Protein AF-A0A164G3N4-F1 (afdb_monomer)

Radius of gyration: 12.86 Å; Cα contacts (8 Å, |Δi|>4): 141; chains: 1; bounding box: 30×27×34 Å

Solvent-accessible surface area (backbone atoms only — not comparable to full-atom values): 4811 Å² total; per-residue (Å²): 135,69,59,71,74,71,64,50,54,9,80,37,61,38,42,70,87,43,44,52,95,71,51,86,63,91,61,52,32,14,40,41,55,50,43,69,87,50,53,50,89,72,60,82,74,56,69,93,56,20,21,13,68,70,66,67,78,39,72,36,44,40,81,42,81,82,37,67,57,51,46,53,51,38,54,54,53,61,74,75,110

Secondary structure (DSSP, 8-state):
--GGGTSPPPTTT--SS--GGG---SS---TTT--SSS-GGG----GGG---TTTSS-SS-TT-TT-HHHHHHHHHHHTT-

Sequence (81 aa):
MNLNREIRSCFKCHKLDHISPNCPSKTEVCGKCAEKTHKTKECEHLDSKFKCVNCKNGKHKSDDPKCPERIKAVDRLKKLL

Foldseek 3Di:
DPLLVVQDAAQFQLDRPDHVVPDPDPFRAQQFQRDRPDHVVPDPDDLCNGAAPQLRPDSGGVSDSPPPRSVVVSVVVVVVD

pLDDT: mean 94.07, std 4.42, range [69.56, 97.56]

Nearest PDB structures (foldseek):
  3ts2-assembly1_B  TM=6.153E-01  e=2.224E-01  Mus musculus
  5udz-assembly2_B  TM=5.975E-01  e=3.896E-01  Homo sapiens
  2cqf-assembly1_A  TM=4.389E-01  e=1.476E+00  Homo sapiens

Mean predicted aligned error: 3.06 Å

Organism: NCBI:txid35525

InterPro domains:
  IPR001878 Zinc finger, CCHC-type [SM00343] (9-25)
  IPR001878 Zinc finger, CCHC-type [SM00343] (29-45)
  IPR001878 Zinc finger, CCHC-type [SM00343] (51-69)
  IPR036875 Zinc finger, CCHC-type superfamily [SSF57756] (4-45)

Structure (mmCIF, N/CA/C/O backbone):
data_AF-A0A164G3N4-F1
#
_entry.id   AF-A0A164G3N4-F1
#
loop_
_atom_site.group_PDB
_atom_site.id
_atom_site.type_symbol
_atom_site.label_atom_id
_atom_site.label_alt_id
_atom_site.label_comp_id
_atom_site.label_asym_id
_atom_site.label_entity_id
_atom_site.label_seq_id
_atom_site.pdbx_PDB_ins_code
_atom_site.Cartn_x
_atom_site.Cartn_y
_atom_site.Cartn_z
_atom_site.occupancy
_atom_site.B_iso_or_equiv
_atom_site.auth_seq_id
_atom_site.auth_comp_id
_atom_site.auth_asym_id
_atom_site.auth_atom_id
_atom_site.pdbx_PDB_model_num
ATOM 1 N N . MET A 1 1 ? 18.760 -12.394 -7.877 1.00 69.56 1 MET A N 1
ATOM 2 C CA . MET A 1 1 ? 18.329 -11.096 -7.303 1.00 69.56 1 MET A CA 1
ATOM 3 C C . MET A 1 1 ? 16.820 -11.131 -7.074 1.00 69.56 1 MET A C 1
ATOM 5 O O . MET A 1 1 ? 16.109 -11.577 -7.966 1.00 69.56 1 MET A O 1
ATOM 9 N N . ASN A 1 2 ? 16.314 -10.726 -5.904 1.00 83.31 2 ASN A N 1
ATOM 10 C CA . ASN A 1 2 ? 14.865 -10.650 -5.664 1.00 83.31 2 ASN A CA 1
ATOM 11 C C . ASN 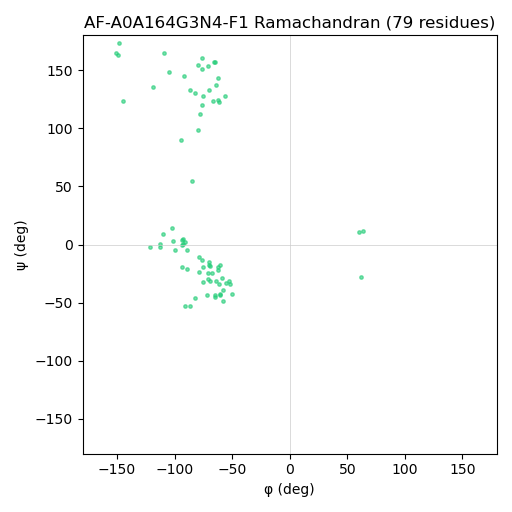A 1 2 ? 14.369 -9.226 -5.951 1.00 83.31 2 ASN A C 1
ATOM 13 O O . ASN A 1 2 ? 14.318 -8.394 -5.048 1.00 83.31 2 ASN A O 1
ATOM 17 N N . LEU A 1 3 ? 13.977 -8.967 -7.201 1.00 87.12 3 LEU A N 1
ATOM 18 C CA . LEU A 1 3 ? 13.533 -7.644 -7.665 1.00 87.12 3 LEU A CA 1
ATOM 19 C C . LEU A 1 3 ? 12.296 -7.110 -6.932 1.00 87.12 3 LEU A C 1
ATOM 21 O O . LEU A 1 3 ? 12.044 -5.909 -6.938 1.00 87.12 3 LEU A O 1
ATOM 25 N N . ASN A 1 4 ? 11.542 -7.974 -6.248 1.00 87.06 4 ASN A N 1
ATOM 26 C CA . ASN A 1 4 ? 10.435 -7.534 -5.408 1.00 87.06 4 ASN A CA 1
ATOM 27 C C . ASN A 1 4 ? 10.934 -6.670 -4.234 1.00 87.06 4 ASN A C 1
ATOM 29 O O . ASN A 1 4 ? 10.234 -5.747 -3.833 1.00 87.06 4 ASN A O 1
ATOM 33 N N . ARG A 1 5 ? 12.151 -6.903 -3.719 1.00 86.56 5 ARG A N 1
ATOM 34 C CA . ARG A 1 5 ? 12.743 -6.093 -2.636 1.00 86.56 5 ARG A CA 1
ATOM 35 C C . ARG A 1 5 ? 13.248 -4.723 -3.102 1.00 86.56 5 ARG A C 1
ATOM 37 O O . ARG A 1 5 ? 13.367 -3.824 -2.275 1.00 86.56 5 ARG A O 1
ATOM 44 N N . GLU A 1 6 ? 13.478 -4.551 -4.402 1.00 89.88 6 GLU A N 1
ATOM 45 C CA . GLU A 1 6 ? 13.949 -3.284 -4.980 1.00 89.88 6 GLU A CA 1
ATOM 46 C C . GLU A 1 6 ? 12.820 -2.253 -5.135 1.00 89.88 6 GLU A C 1
ATOM 48 O O . GLU A 1 6 ? 13.060 -1.048 -5.106 1.00 89.88 6 GLU A O 1
ATOM 53 N N . ILE A 1 7 ? 11.561 -2.701 -5.221 1.00 92.88 7 ILE A N 1
ATOM 54 C CA . ILE A 1 7 ? 10.400 -1.804 -5.239 1.00 92.88 7 ILE A CA 1
ATOM 55 C C . ILE A 1 7 ? 10.071 -1.352 -3.811 1.00 92.88 7 ILE A C 1
ATOM 57 O O . ILE A 1 7 ? 9.400 -2.055 -3.043 1.00 92.88 7 ILE A O 1
ATOM 61 N N . ARG A 1 8 ? 10.529 -0.152 -3.452 1.00 92.44 8 ARG A N 1
ATOM 62 C CA . ARG A 1 8 ? 10.259 0.463 -2.147 1.00 92.44 8 ARG A CA 1
ATOM 63 C C . ARG A 1 8 ? 8.940 1.232 -2.167 1.00 92.44 8 ARG A C 1
ATOM 65 O O . ARG A 1 8 ? 8.689 2.023 -3.068 1.00 92.44 8 ARG A O 1
ATOM 72 N N . SER A 1 9 ? 8.108 1.015 -1.152 1.00 94.50 9 SER A N 1
ATOM 73 C CA . SER A 1 9 ? 6.917 1.827 -0.903 1.00 94.50 9 SER A CA 1
ATOM 74 C C . SER A 1 9 ? 7.237 2.987 0.037 1.00 94.50 9 SER A C 1
ATOM 76 O O . SER A 1 9 ? 7.990 2.829 1.000 1.00 94.50 9 SER A O 1
ATOM 78 N N . CYS A 1 10 ? 6.604 4.132 -0.178 1.00 97.00 10 CYS A N 1
ATOM 79 C CA . CYS A 1 10 ? 6.622 5.249 0.757 1.00 97.00 10 CYS A CA 1
ATOM 80 C C . CYS A 1 10 ? 5.975 4.849 2.092 1.00 97.00 10 CYS A C 1
ATOM 82 O O . CYS A 1 10 ? 4.809 4.475 2.104 1.00 97.00 10 CYS A O 1
ATOM 84 N N . PHE A 1 11 ? 6.652 4.991 3.236 1.00 94.38 11 PHE A N 1
ATOM 85 C CA . PHE A 1 11 ? 6.040 4.650 4.535 1.00 94.38 11 PHE A CA 1
ATOM 86 C C . PHE A 1 11 ? 4.934 5.625 4.962 1.00 94.38 11 PHE A C 1
ATOM 88 O O . PHE A 1 11 ? 4.123 5.284 5.818 1.00 94.38 11 PHE A O 1
ATOM 95 N N . LYS A 1 12 ? 4.882 6.819 4.354 1.00 96.25 12 LYS A N 1
ATOM 96 C CA . LYS A 1 12 ? 3.860 7.831 4.642 1.00 96.25 12 LYS A CA 1
ATOM 97 C C . LYS A 1 12 ? 2.552 7.576 3.893 1.00 96.25 12 LYS A C 1
ATOM 99 O O . LYS A 1 12 ? 1.483 7.684 4.481 1.00 96.25 12 LYS A O 1
ATOM 104 N N . CYS A 1 13 ? 2.616 7.275 2.593 1.00 96.94 13 CYS A N 1
ATOM 105 C CA . CYS A 1 13 ? 1.420 7.142 1.748 1.00 96.94 13 CYS A CA 1
ATOM 106 C C . CYS A 1 13 ? 1.254 5.769 1.075 1.00 96.94 13 CYS A C 1
ATOM 108 O O . CYS A 1 13 ? 0.266 5.557 0.378 1.00 96.94 13 CYS A O 1
ATOM 110 N N . HIS A 1 14 ? 2.209 4.855 1.266 1.00 96.12 14 HIS A N 1
ATOM 111 C CA . HIS A 1 14 ? 2.273 3.490 0.718 1.00 96.12 14 HIS A CA 1
ATOM 112 C C . HIS A 1 14 ? 2.282 3.369 -0.808 1.00 96.12 14 HIS A C 1
ATOM 114 O O . HIS A 1 14 ? 2.175 2.261 -1.338 1.00 96.12 14 HIS A O 1
ATOM 120 N N . LYS A 1 15 ? 2.457 4.481 -1.530 1.00 96.25 15 LYS A N 1
ATOM 121 C CA . LYS A 1 15 ? 2.682 4.446 -2.976 1.00 96.25 15 LYS A CA 1
ATOM 122 C C . LYS A 1 15 ? 4.063 3.896 -3.323 1.00 96.25 15 LYS A C 1
ATOM 124 O O . LYS A 1 15 ? 4.993 3.996 -2.528 1.00 96.25 15 LYS A O 1
ATOM 129 N N . LEU A 1 16 ? 4.173 3.317 -4.515 1.00 95.62 16 LEU A N 1
ATOM 130 C CA . LEU A 1 16 ? 5.373 2.633 -5.012 1.00 95.62 16 LEU A CA 1
ATOM 131 C C . LEU A 1 16 ? 6.315 3.534 -5.835 1.00 95.62 16 LEU A C 1
ATOM 133 O O . LEU A 1 16 ? 7.309 3.038 -6.351 1.00 95.62 16 LEU A O 1
ATOM 137 N N . ASP A 1 17 ? 5.991 4.820 -6.016 1.00 93.19 17 ASP A N 1
ATOM 138 C C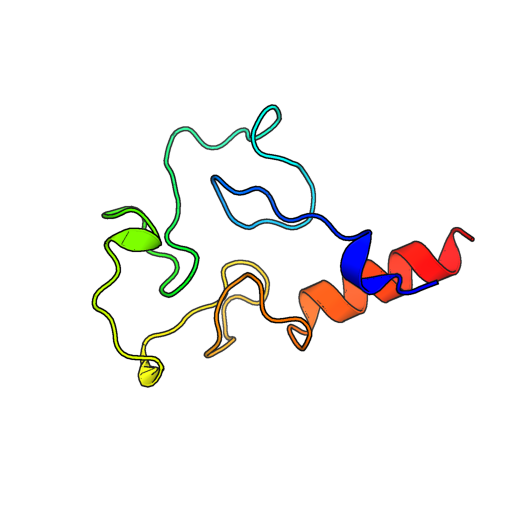A . ASP A 1 17 ? 6.746 5.739 -6.885 1.00 93.19 17 ASP A CA 1
ATOM 139 C C . ASP A 1 17 ? 7.833 6.550 -6.159 1.00 93.19 17 ASP A C 1
ATOM 141 O O . ASP A 1 17 ? 8.762 7.043 -6.792 1.00 93.19 17 ASP A O 1
ATOM 145 N N . HIS A 1 18 ? 7.749 6.673 -4.833 1.00 95.44 18 HIS A N 1
ATOM 146 C CA . HIS A 1 18 ? 8.692 7.445 -4.023 1.00 95.44 18 HIS A CA 1
ATOM 147 C C . HIS A 1 18 ? 8.865 6.842 -2.622 1.00 95.44 18 HIS A C 1
ATOM 149 O O . HIS A 1 18 ? 8.151 5.925 -2.217 1.00 95.44 18 HIS A O 1
ATOM 155 N N . ILE A 1 19 ? 9.801 7.399 -1.851 1.00 95.12 19 ILE A N 1
ATOM 156 C CA . ILE A 1 19 ? 10.040 7.084 -0.433 1.00 95.12 19 ILE A CA 1
ATOM 157 C C . ILE A 1 19 ? 9.615 8.250 0.473 1.00 95.12 19 ILE A C 1
ATOM 159 O O . ILE A 1 19 ? 9.443 9.369 -0.001 1.00 95.12 19 ILE A O 1
ATOM 163 N N . SER A 1 20 ? 9.469 8.014 1.783 1.00 94.94 20 SER A N 1
ATOM 164 C CA . SER A 1 20 ? 8.909 8.996 2.733 1.00 94.94 20 SER A CA 1
ATOM 165 C C . SER A 1 20 ? 9.519 10.403 2.692 1.00 94.94 20 SER A C 1
ATOM 167 O O . SER A 1 20 ? 8.728 11.346 2.717 1.00 94.94 20 SER A O 1
ATOM 169 N N . PRO A 1 21 ? 10.855 10.586 2.588 1.00 95.38 21 PRO A N 1
ATOM 170 C CA . PRO A 1 21 ? 11.452 11.922 2.478 1.00 95.38 21 PRO A CA 1
ATOM 171 C C . PRO A 1 21 ? 10.963 12.731 1.268 1.00 95.38 21 PRO A C 1
ATOM 173 O O . PRO A 1 21 ? 10.883 13.949 1.344 1.00 95.38 21 PRO A O 1
ATOM 176 N N . ASN A 1 22 ? 10.570 12.053 0.185 1.00 96.50 22 ASN A N 1
ATOM 177 C CA . ASN A 1 22 ? 10.104 12.667 -1.061 1.00 96.50 22 ASN A CA 1
ATOM 178 C C . ASN A 1 22 ? 8.571 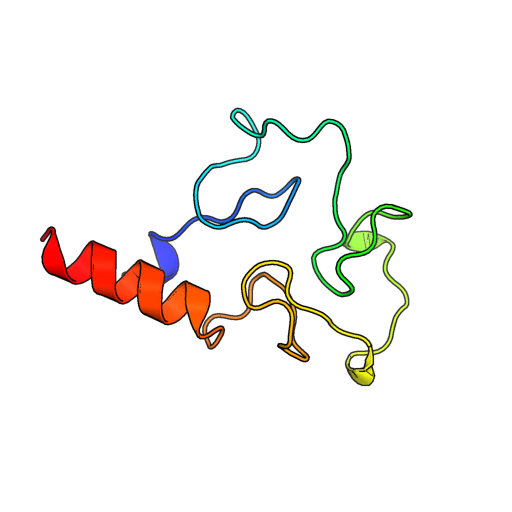12.623 -1.190 1.00 96.50 22 ASN A C 1
ATOM 180 O O . ASN A 1 22 ? 8.031 12.795 -2.280 1.00 96.50 22 ASN A O 1
ATOM 184 N N . CYS A 1 23 ? 7.852 12.333 -0.100 1.00 97.12 23 CYS A N 1
ATOM 185 C CA . CYS A 1 23 ? 6.403 12.190 -0.146 1.00 97.12 23 CYS A CA 1
ATOM 186 C C . CYS A 1 23 ? 5.706 13.556 -0.226 1.00 97.12 23 CYS A C 1
ATOM 188 O O . CYS A 1 23 ? 5.800 14.335 0.725 1.00 97.12 23 CYS A O 1
ATOM 190 N N . PRO A 1 24 ? 4.912 13.830 -1.280 1.00 95.75 24 PRO A N 1
ATOM 191 C CA . PRO A 1 24 ? 4.185 15.093 -1.407 1.00 95.75 24 PRO A CA 1
ATOM 192 C C . PRO A 1 24 ? 2.952 15.163 -0.492 1.00 95.75 24 PRO A C 1
ATOM 194 O O . PRO A 1 24 ? 2.350 16.223 -0.320 1.00 95.75 24 PRO A O 1
ATOM 197 N N . SER A 1 25 ? 2.527 14.033 0.084 1.00 94.00 25 SER A N 1
ATOM 198 C CA . SER A 1 25 ? 1.361 13.998 0.965 1.00 94.00 25 SER A CA 1
ATOM 199 C C . SER A 1 25 ? 1.666 14.700 2.282 1.00 94.00 25 SER A C 1
ATOM 201 O O . SER A 1 25 ? 2.667 14.403 2.935 1.00 94.00 25 SER A O 1
ATOM 203 N N . LYS A 1 26 ? 0.759 15.567 2.736 1.00 93.00 26 LYS A N 1
ATOM 204 C CA . LYS A 1 26 ? 0.830 16.161 4.080 1.00 93.00 26 LYS A CA 1
ATOM 205 C C . LYS A 1 26 ? 0.420 15.163 5.163 1.00 93.00 26 LYS A C 1
ATOM 207 O O . LYS A 1 26 ? 1.016 15.169 6.234 1.00 93.00 26 LYS A O 1
ATOM 212 N N . THR A 1 27 ? -0.502 14.254 4.851 1.00 93.25 27 THR A N 1
ATOM 213 C CA . THR A 1 27 ? -1.065 13.272 5.788 1.00 93.25 27 THR A CA 1
ATOM 214 C C . THR A 1 27 ? -0.511 11.867 5.570 1.00 93.25 27 THR A C 1
ATOM 216 O O . THR A 1 27 ? -0.148 11.497 4.447 1.00 93.25 27 THR A O 1
ATOM 219 N N . GLU A 1 28 ? -0.423 11.100 6.659 1.00 95.94 28 GLU A N 1
ATOM 220 C CA . GLU A 1 28 ? -0.136 9.665 6.604 1.00 95.94 28 GLU A CA 1
ATOM 221 C C . GLU A 1 28 ? -1.389 8.896 6.160 1.00 95.94 28 GLU A C 1
ATOM 223 O O . GLU A 1 28 ? -2.520 9.335 6.377 1.00 95.94 28 GLU A O 1
ATOM 228 N N . VAL A 1 29 ? -1.180 7.756 5.509 1.00 97.12 29 VAL A N 1
ATOM 229 C CA . VAL A 1 29 ? -2.237 6.829 5.101 1.00 97.12 29 VAL A CA 1
ATOM 230 C C . VAL A 1 29 ? -1.992 5.501 5.803 1.00 97.12 29 VAL A C 1
ATOM 232 O O . VAL A 1 29 ? -0.865 5.005 5.836 1.00 97.12 29 VAL A O 1
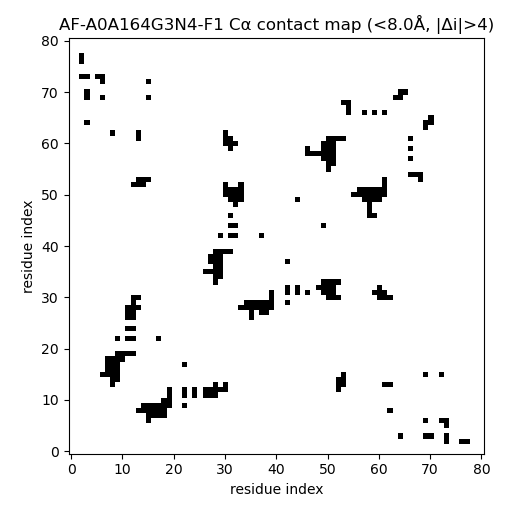ATOM 235 N N . CYS A 1 30 ? -3.040 4.897 6.346 1.00 97.56 30 CYS A N 1
ATOM 236 C CA . CYS A 1 30 ? -2.973 3.565 6.914 1.00 97.56 30 CYS A CA 1
ATOM 237 C C . CYS A 1 30 ? -2.699 2.528 5.814 1.00 97.56 30 CYS A C 1
ATOM 239 O O . CYS A 1 30 ? -3.460 2.385 4.858 1.00 97.56 30 CYS A O 1
ATOM 241 N N . GLY A 1 31 ? -1.627 1.753 5.974 1.00 96.38 31 GLY A N 1
ATOM 242 C CA . GLY A 1 31 ? -1.232 0.715 5.021 1.00 96.38 31 GLY A CA 1
ATOM 243 C C . GLY A 1 31 ? -2.162 -0.500 5.000 1.00 96.38 31 GLY A C 1
ATOM 244 O O . GLY A 1 31 ? -2.092 -1.283 4.053 1.00 96.38 31 GLY A O 1
ATOM 245 N N . LYS A 1 32 ? -3.031 -0.656 6.010 1.00 97.19 32 LYS A N 1
ATOM 246 C CA . LYS A 1 32 ? -4.000 -1.756 6.108 1.00 97.19 32 LYS A CA 1
ATOM 247 C C . LYS A 1 32 ? -5.338 -1.405 5.459 1.00 97.19 32 LYS A C 1
ATOM 249 O O . LYS A 1 32 ? -5.777 -2.156 4.603 1.00 97.19 32 LYS A O 1
ATOM 254 N N . CYS A 1 33 ? -5.967 -0.284 5.825 1.00 96.81 33 CYS A N 1
ATOM 255 C CA . CYS A 1 33 ? -7.326 0.077 5.380 1.00 96.81 33 CYS A CA 1
ATOM 256 C C . CYS A 1 33 ? -7.407 1.305 4.450 1.00 96.81 33 CYS A C 1
ATOM 258 O O . CYS A 1 33 ? -8.498 1.676 4.022 1.00 96.81 33 CYS A O 1
ATOM 260 N N . ALA A 1 34 ? -6.274 1.934 4.116 1.00 95.56 34 ALA A N 1
ATOM 261 C CA . ALA A 1 34 ? -6.179 3.133 3.274 1.00 95.56 34 ALA A CA 1
ATOM 262 C C . ALA A 1 34 ? -6.854 4.410 3.828 1.00 95.56 34 ALA A C 1
ATOM 264 O O . ALA A 1 34 ? -6.970 5.405 3.106 1.00 95.56 34 ALA A O 1
ATOM 265 N N . GLU A 1 35 ? -7.264 4.422 5.097 1.00 95.88 35 GLU A N 1
ATOM 266 C CA . GLU A 1 35 ? -7.775 5.621 5.768 1.00 95.88 35 GLU A CA 1
ATOM 267 C C . GLU A 1 35 ? -6.656 6.592 6.167 1.00 95.88 35 GLU A C 1
ATOM 269 O O . GLU A 1 35 ? -5.487 6.223 6.254 1.00 95.88 35 GLU A O 1
ATOM 274 N N . LYS A 1 36 ? -7.020 7.855 6.414 1.00 96.50 36 LYS A N 1
ATOM 275 C CA . LYS A 1 36 ? -6.096 8.936 6.819 1.00 96.50 36 LYS A CA 1
ATOM 276 C C . LYS A 1 36 ? -6.293 9.382 8.273 1.00 96.50 36 LYS A C 1
ATOM 278 O O . LYS A 1 36 ? -5.772 10.416 8.673 1.00 96.50 36 LYS A O 1
ATOM 283 N N . THR A 1 37 ? -7.104 8.644 9.025 1.00 96.38 37 THR A N 1
ATOM 284 C CA . THR A 1 37 ? -7.554 8.976 10.386 1.00 96.38 37 THR A CA 1
ATOM 285 C C . THR A 1 37 ? -6.610 8.452 11.468 1.00 96.38 37 THR A C 1
ATOM 287 O O . THR A 1 37 ? -6.620 8.970 12.577 1.00 96.38 37 THR A O 1
ATOM 290 N N . HIS A 1 38 ? -5.785 7.452 11.149 1.00 96.75 38 HIS A N 1
ATOM 291 C CA . HIS A 1 38 ? -4.886 6.774 12.083 1.00 96.75 38 HIS A CA 1
ATOM 292 C C . HIS A 1 38 ? -3.619 6.275 11.376 1.00 96.75 38 HIS A C 1
ATOM 294 O O . HIS A 1 38 ? -3.577 6.136 10.146 1.00 96.75 38 HIS A O 1
ATOM 300 N N . LYS A 1 39 ? -2.576 5.963 12.153 1.00 95.62 39 LYS A N 1
ATOM 301 C CA . LYS A 1 39 ? -1.355 5.340 11.622 1.00 95.62 39 LYS A CA 1
ATOM 302 C C . LYS A 1 39 ? -1.558 3.843 11.426 1.00 95.62 39 LYS A C 1
ATOM 304 O O . LYS A 1 39 ? -2.297 3.205 12.161 1.00 95.62 39 LYS A O 1
ATOM 309 N N . THR A 1 40 ? -0.807 3.221 10.516 1.00 95.94 40 THR A N 1
ATOM 310 C CA . THR A 1 40 ? -0.897 1.767 10.251 1.00 95.94 40 THR A CA 1
ATOM 311 C C . THR A 1 40 ? -0.780 0.896 11.513 1.00 95.94 40 THR A C 1
ATOM 313 O O . THR A 1 40 ? -1.424 -0.149 11.599 1.00 95.94 40 THR A O 1
ATOM 316 N N . LYS A 1 41 ? 0.031 1.326 12.491 1.00 95.88 41 LYS A N 1
ATOM 317 C CA . LYS A 1 41 ? 0.225 0.636 13.778 1.00 95.88 41 LYS A CA 1
ATOM 318 C C . LYS A 1 41 ? -0.988 0.712 14.718 1.00 95.88 41 LYS A C 1
ATOM 320 O O . LYS A 1 41 ? -1.145 -0.167 15.548 1.00 95.88 41 LYS A O 1
ATOM 325 N N . GLU A 1 42 ? -1.826 1.732 14.561 1.00 97.12 42 GLU A N 1
ATOM 326 C CA . GLU A 1 42 ? -3.053 1.979 15.335 1.00 97.12 42 GLU A CA 1
ATOM 327 C C . GLU A 1 42 ? -4.287 1.392 14.630 1.00 97.12 42 GLU A C 1
ATOM 329 O O . GLU A 1 42 ? -5.413 1.590 15.062 1.00 97.12 42 GLU A O 1
ATOM 334 N N . CYS A 1 43 ? -4.102 0.702 13.502 1.00 97.25 43 CYS A N 1
ATOM 335 C CA . CYS A 1 43 ? -5.213 0.160 12.738 1.00 97.25 43 CYS A CA 1
ATOM 336 C C . CYS A 1 43 ? -5.765 -1.116 13.384 1.00 97.25 43 CYS A C 1
ATOM 338 O O . CYS A 1 43 ? -5.105 -2.164 13.337 1.00 97.25 43 CYS A O 1
ATOM 340 N N . GLU A 1 44 ? -6.991 -1.007 13.899 1.00 97.12 44 GLU A N 1
ATOM 341 C CA . GLU A 1 44 ? -7.771 -2.073 14.549 1.00 97.12 44 GLU A CA 1
ATOM 342 C C . GLU A 1 44 ? -8.721 -2.809 13.590 1.00 97.12 44 GLU A C 1
ATOM 344 O O . GLU A 1 44 ? -9.427 -3.739 13.976 1.00 97.12 44 GLU A O 1
ATOM 349 N N . HIS A 1 45 ? -8.753 -2.416 12.316 1.00 95.69 45 HIS A N 1
ATOM 350 C CA . HIS A 1 45 ? -9.570 -3.103 11.326 1.00 95.69 45 HIS A CA 1
ATOM 351 C C . HIS A 1 45 ? -9.104 -4.544 11.104 1.00 95.69 45 HIS A C 1
ATOM 353 O O . HIS A 1 45 ? -7.914 -4.811 10.933 1.00 95.69 45 HIS A O 1
ATOM 359 N N . LEU A 1 46 ? -10.077 -5.450 11.011 1.00 94.81 46 LEU A N 1
ATOM 360 C CA . LEU A 1 46 ? -9.866 -6.830 10.584 1.00 94.81 46 LEU A CA 1
ATOM 361 C C . LEU A 1 46 ? -9.410 -6.895 9.119 1.00 94.81 46 LEU A C 1
ATOM 363 O O . LEU A 1 46 ? -9.750 -6.026 8.311 1.00 94.81 46 LEU A O 1
ATOM 367 N N . ASP A 1 47 ? -8.740 -7.987 8.752 1.00 93.00 47 ASP A N 1
ATOM 368 C CA . ASP A 1 47 ? -8.241 -8.252 7.395 1.00 93.00 47 ASP A CA 1
ATOM 369 C C . ASP A 1 47 ? -9.327 -8.127 6.312 1.00 93.00 47 ASP A C 1
ATOM 371 O O . ASP A 1 47 ? -9.063 -7.680 5.196 1.00 93.00 47 ASP A O 1
ATOM 375 N N . SER A 1 48 ? -10.585 -8.433 6.651 1.00 92.75 48 SER A N 1
ATOM 376 C CA . SER A 1 48 ? -11.745 -8.285 5.758 1.00 92.75 48 SER A CA 1
ATOM 377 C C . SER A 1 48 ? -12.017 -6.840 5.317 1.00 92.75 48 SER A C 1
ATOM 379 O O . SER A 1 48 ? -12.710 -6.617 4.320 1.00 92.75 48 SER A O 1
ATOM 381 N N . LYS A 1 49 ? -11.477 -5.858 6.045 1.00 95.00 49 LYS A N 1
ATOM 382 C CA . LYS A 1 49 ? -11.549 -4.422 5.749 1.00 95.00 49 LYS A CA 1
ATOM 383 C C . LYS A 1 49 ? -10.263 -3.881 5.131 1.00 95.00 49 LYS A C 1
ATOM 385 O O . LYS A 1 49 ? -10.175 -2.677 4.891 1.00 95.00 49 LYS A O 1
ATOM 390 N N . PHE A 1 50 ? -9.269 -4.730 4.869 1.00 96.06 50 PHE A N 1
ATOM 391 C CA . PHE A 1 50 ? -8.046 -4.262 4.241 1.00 96.06 50 PHE A CA 1
ATOM 392 C C . PHE A 1 50 ? -8.314 -3.710 2.848 1.00 96.06 50 PHE A C 1
ATOM 394 O O . PHE A 1 50 ? -9.152 -4.206 2.094 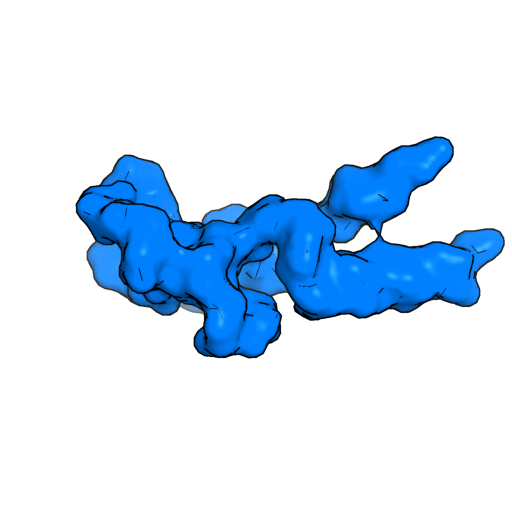1.00 96.06 50 PHE A O 1
ATOM 401 N N . LYS A 1 51 ? -7.573 -2.658 2.519 1.00 96.44 51 LYS A N 1
ATOM 402 C CA . LYS A 1 51 ? -7.655 -1.943 1.260 1.00 96.44 51 LYS A CA 1
ATOM 403 C C . LYS A 1 51 ? -6.266 -1.476 0.861 1.00 96.44 51 LYS A C 1
ATOM 405 O O . LYS A 1 51 ? -5.607 -0.728 1.582 1.00 96.44 51 LYS A O 1
ATOM 410 N N . CYS A 1 52 ? -5.844 -1.879 -0.328 1.00 96.88 52 CYS A N 1
ATOM 411 C CA . CYS A 1 52 ? -4.564 -1.462 -0.877 1.00 96.88 52 CYS A CA 1
ATOM 412 C C . CYS A 1 52 ? -4.668 -0.079 -1.536 1.00 96.88 52 CYS A C 1
ATOM 414 O O . CYS A 1 52 ? -5.515 0.145 -2.408 1.00 96.88 52 CYS A O 1
ATOM 416 N N . VAL A 1 53 ? -3.751 0.831 -1.190 1.00 95.81 53 VAL A N 1
ATOM 417 C CA . VAL A 1 53 ? -3.708 2.184 -1.780 1.00 95.81 53 VAL A CA 1
ATOM 418 C C . VAL A 1 53 ? -3.335 2.187 -3.267 1.00 95.81 53 VAL A C 1
ATOM 420 O O . VAL A 1 53 ? -3.665 3.134 -3.979 1.00 95.81 53 VAL A O 1
ATOM 423 N N . ASN A 1 54 ? -2.636 1.147 -3.735 1.00 96.44 54 ASN A N 1
ATOM 424 C CA . ASN A 1 54 ? -2.064 1.100 -5.080 1.00 96.44 54 ASN A CA 1
ATOM 425 C C . ASN A 1 54 ? -3.071 0.563 -6.104 1.00 96.44 54 ASN A C 1
ATOM 427 O O . ASN A 1 54 ? -3.352 1.231 -7.094 1.00 96.44 54 ASN A O 1
ATOM 431 N N . CYS A 1 55 ? -3.663 -0.609 -5.851 1.00 95.25 55 CYS A N 1
ATOM 432 C CA . CYS A 1 55 ? -4.616 -1.231 -6.779 1.00 95.25 55 CYS A CA 1
ATOM 433 C C . CYS A 1 55 ? -6.079 -0.810 -6.548 1.00 95.25 55 CYS A C 1
ATOM 435 O O . CYS A 1 55 ? -6.942 -1.190 -7.336 1.00 95.25 55 CYS A O 1
ATOM 437 N N . LYS A 1 56 ? -6.359 -0.025 -5.491 1.00 80.25 56 LYS A N 1
ATOM 438 C CA . LYS A 1 56 ? -7.656 0.574 -5.093 1.00 80.25 56 LYS A CA 1
ATOM 439 C C . LYS A 1 56 ? -8.801 -0.400 -4.759 1.00 80.25 56 LYS A C 1
ATOM 441 O O . LYS A 1 56 ? -9.626 -0.059 -3.914 1.00 80.25 56 LYS A O 1
ATOM 446 N N . ASN A 1 57 ? -8.813 -1.598 -5.344 1.00 81.75 57 ASN A N 1
ATOM 447 C CA . ASN A 1 57 ? -9.824 -2.649 -5.165 1.00 81.75 57 ASN A CA 1
ATOM 448 C C . ASN A 1 57 ? -9.287 -3.898 -4.439 1.00 81.75 57 ASN A C 1
ATOM 450 O O . ASN A 1 57 ? -10.027 -4.855 -4.220 1.00 81.75 57 ASN A O 1
ATOM 454 N N . GLY A 1 58 ? -7.999 -3.924 -4.087 1.00 89.31 58 GLY A N 1
ATOM 455 C CA . GLY A 1 58 ? -7.384 -5.072 -3.421 1.00 89.31 58 GLY A CA 1
ATOM 456 C C . GLY A 1 58 ? -7.777 -5.163 -1.952 1.00 89.31 58 GLY A C 1
ATOM 457 O O . GLY A 1 58 ? -7.577 -4.204 -1.207 1.00 89.31 58 GLY A O 1
ATOM 458 N N . LYS A 1 59 ? -8.269 -6.336 -1.539 1.00 94.88 59 LYS A N 1
ATOM 459 C CA . LYS A 1 59 ? -8.561 -6.696 -0.141 1.00 94.88 59 LYS A CA 1
ATOM 460 C C . LYS A 1 59 ? -7.308 -7.220 0.571 1.00 94.88 59 LYS A C 1
ATOM 462 O O . LYS A 1 59 ? -7.274 -8.349 1.044 1.00 94.88 59 LYS A O 1
ATOM 467 N N . HIS A 1 60 ? -6.239 -6.432 0.539 1.00 96.81 60 HIS A N 1
ATOM 468 C CA . HIS A 1 60 ? -4.942 -6.769 1.123 1.00 96.81 60 HIS A CA 1
ATOM 469 C C . HIS A 1 60 ? -4.208 -5.497 1.561 1.00 96.81 60 HIS A C 1
ATOM 471 O O . HIS A 1 60 ? -4.557 -4.387 1.147 1.00 96.81 60 HIS A O 1
ATOM 477 N N . LYS A 1 61 ? -3.168 -5.654 2.385 1.00 96.56 61 LYS A N 1
ATOM 478 C CA . LYS A 1 61 ? -2.324 -4.539 2.831 1.00 96.56 61 LYS A CA 1
ATOM 479 C C . LYS A 1 61 ? -1.543 -3.934 1.664 1.00 96.56 61 LYS A C 1
ATOM 481 O O . LYS A 1 61 ? -1.289 -4.574 0.643 1.00 96.56 61 LYS A O 1
ATOM 486 N N . SER A 1 62 ? -1.131 -2.683 1.811 1.00 96.12 62 SER A N 1
ATOM 487 C CA . SER A 1 62 ? -0.440 -1.939 0.754 1.00 96.12 62 SER A CA 1
ATOM 488 C C . SER A 1 62 ? 0.976 -2.447 0.453 1.00 96.12 62 SER A C 1
ATOM 490 O O . SER A 1 62 ? 1.486 -2.183 -0.635 1.00 96.12 62 SER A O 1
ATOM 492 N N . ASP A 1 63 ? 1.568 -3.210 1.373 1.00 93.75 63 ASP A N 1
ATOM 493 C CA . ASP A 1 63 ? 2.879 -3.857 1.261 1.00 93.75 63 ASP A CA 1
ATOM 494 C C . ASP A 1 63 ? 2.820 -5.297 0.712 1.00 93.75 63 ASP A C 1
ATOM 496 O O . ASP A 1 63 ? 3.851 -5.963 0.636 1.00 93.75 63 ASP A O 1
ATOM 500 N N . ASP A 1 64 ? 1.643 -5.786 0.301 1.00 95.38 64 ASP A N 1
ATOM 501 C CA . ASP A 1 64 ? 1.482 -7.162 -0.177 1.00 95.38 64 ASP A CA 1
ATOM 502 C C . ASP A 1 64 ? 2.344 -7.438 -1.434 1.00 95.38 64 ASP A C 1
ATOM 504 O O . ASP A 1 64 ? 2.171 -6.769 -2.466 1.00 95.38 64 ASP A O 1
ATOM 508 N N . PRO A 1 65 ? 3.248 -8.441 -1.404 1.00 93.88 65 PRO A N 1
ATOM 509 C CA . PRO A 1 65 ? 4.086 -8.800 -2.546 1.00 93.88 65 PRO A CA 1
ATOM 510 C C . PRO A 1 65 ? 3.293 -9.285 -3.770 1.00 93.88 65 PRO A C 1
ATOM 512 O O . PRO A 1 65 ? 3.819 -9.215 -4.882 1.00 93.88 65 PRO A O 1
ATOM 515 N N . LYS A 1 66 ? 2.055 -9.762 -3.575 1.00 94.56 66 LYS A N 1
ATOM 516 C CA . LYS A 1 66 ? 1.132 -10.250 -4.612 1.00 94.56 66 LYS A CA 1
ATOM 517 C C . LYS A 1 66 ? 0.208 -9.155 -5.157 1.00 94.56 66 LYS A C 1
ATOM 519 O O . LYS A 1 66 ? -0.620 -9.433 -6.022 1.00 94.56 66 LYS A O 1
ATOM 524 N N . CYS A 1 67 ? 0.348 -7.910 -4.694 1.00 96.12 67 CYS A N 1
ATOM 525 C CA . CYS A 1 67 ? -0.385 -6.775 -5.247 1.00 96.12 67 CYS A CA 1
ATOM 526 C C . CYS A 1 67 ? -0.132 -6.652 -6.765 1.00 96.12 67 CYS A C 1
ATOM 528 O O . CYS A 1 67 ? 1.030 -6.550 -7.173 1.00 96.12 67 CYS A O 1
ATOM 530 N N . PRO A 1 68 ? -1.172 -6.574 -7.618 1.00 96.12 68 PRO A N 1
ATOM 531 C CA . PRO A 1 68 ? -0.992 -6.507 -9.070 1.00 96.12 68 PRO A CA 1
ATOM 532 C C . PRO A 1 68 ?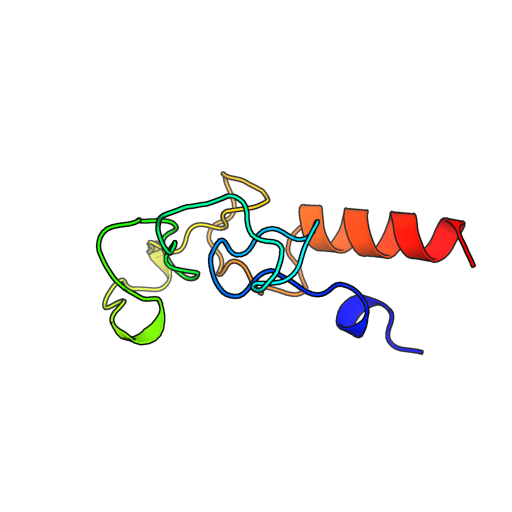 -0.207 -5.266 -9.513 1.00 96.12 68 PRO A C 1
ATOM 534 O O . PRO A 1 68 ? 0.600 -5.340 -10.435 1.00 96.12 68 PRO A O 1
ATOM 537 N N . GLU A 1 69 ? -0.366 -4.132 -8.826 1.00 96.56 69 GLU A N 1
ATOM 538 C CA . GLU A 1 69 ? 0.408 -2.919 -9.126 1.00 96.56 69 GLU A CA 1
ATOM 539 C C . GLU A 1 69 ? 1.880 -3.047 -8.721 1.00 96.56 69 GLU A C 1
ATOM 541 O O . GLU A 1 69 ? 2.755 -2.489 -9.386 1.00 96.56 69 GLU A O 1
ATOM 546 N N . ARG A 1 70 ? 2.175 -3.836 -7.681 1.00 95.94 70 ARG A N 1
ATOM 547 C CA . ARG A 1 7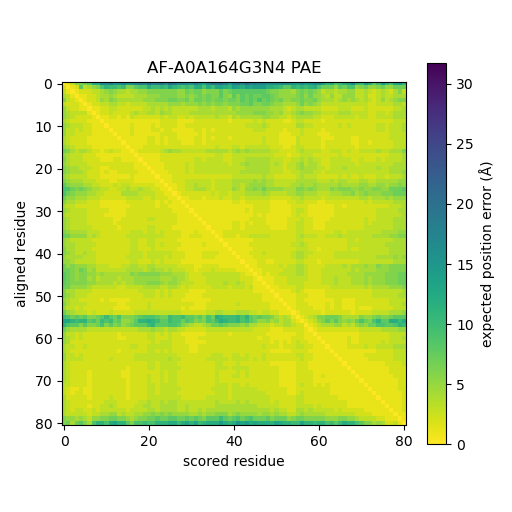0 ? 3.551 -4.154 -7.293 1.00 95.94 70 ARG A CA 1
ATOM 548 C C . ARG A 1 70 ? 4.201 -5.098 -8.296 1.00 95.94 70 ARG A C 1
ATOM 550 O O . ARG A 1 70 ? 5.329 -4.843 -8.702 1.00 95.94 70 ARG A O 1
ATOM 557 N N . ILE A 1 71 ? 3.481 -6.125 -8.745 1.00 95.94 71 ILE A N 1
ATOM 558 C CA . ILE A 1 71 ? 3.946 -7.034 -9.803 1.00 95.94 71 ILE A CA 1
ATOM 559 C C . ILE A 1 71 ? 4.266 -6.235 -11.072 1.00 95.94 71 ILE A C 1
ATOM 561 O O . ILE A 1 71 ? 5.383 -6.318 -11.575 1.00 95.94 71 ILE A O 1
ATOM 565 N N . LYS A 1 72 ? 3.359 -5.352 -11.512 1.00 96.25 72 LYS A N 1
ATOM 566 C CA . LYS A 1 72 ? 3.608 -4.452 -12.651 1.00 96.25 72 LYS A CA 1
ATOM 567 C C . LYS A 1 72 ? 4.837 -3.560 -12.449 1.00 96.25 72 LYS A C 1
ATOM 569 O O . LYS A 1 72 ? 5.571 -3.318 -13.402 1.00 96.25 72 LYS A O 1
ATOM 574 N N . ALA A 1 73 ? 5.065 -3.044 -11.238 1.00 95.50 73 ALA A N 1
ATOM 575 C CA . ALA A 1 73 ? 6.252 -2.241 -10.937 1.00 95.50 73 ALA A CA 1
ATOM 576 C C . ALA A 1 73 ? 7.546 -3.062 -11.045 1.00 95.50 73 ALA A C 1
ATOM 578 O O . ALA A 1 73 ? 8.504 -2.607 -11.667 1.00 95.50 73 ALA A O 1
ATOM 579 N N . VAL A 1 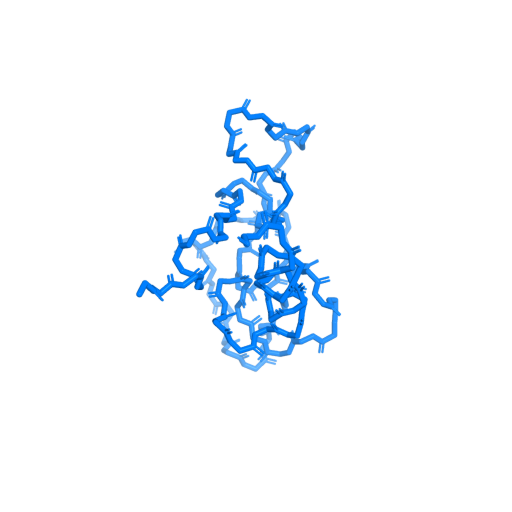74 ? 7.543 -4.288 -10.515 1.00 95.31 74 VAL A N 1
ATOM 580 C CA . VAL A 1 74 ? 8.658 -5.235 -10.649 1.00 95.31 74 VAL A CA 1
ATOM 581 C C . VAL A 1 74 ? 8.915 -5.573 -12.119 1.00 95.31 74 VAL A C 1
ATOM 583 O O . VAL A 1 74 ? 10.064 -5.580 -12.550 1.00 95.31 74 VAL A O 1
ATOM 586 N N . ASP A 1 75 ? 7.869 -5.814 -12.907 1.00 96.06 75 ASP A N 1
ATOM 587 C CA . ASP A 1 75 ? 8.013 -6.1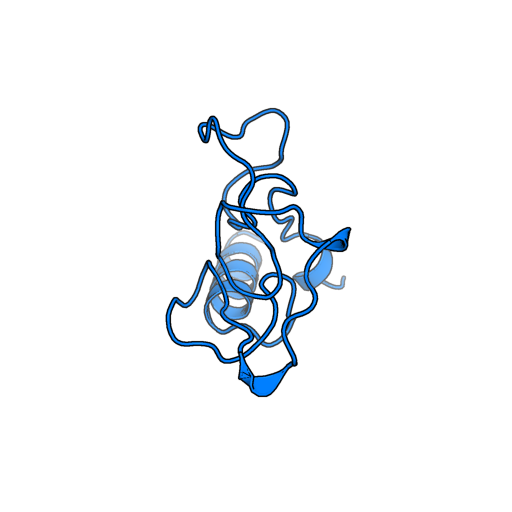51 -14.325 1.00 96.06 75 ASP A CA 1
ATOM 588 C C . ASP A 1 75 ? 8.512 -4.974 -15.167 1.00 96.06 75 ASP A C 1
ATOM 590 O O . ASP A 1 75 ? 9.249 -5.182 -16.128 1.00 96.06 75 ASP A O 1
ATOM 594 N N . ARG A 1 76 ? 8.173 -3.732 -14.797 1.00 95.00 76 ARG A N 1
ATOM 595 C CA . ARG A 1 76 ? 8.792 -2.540 -15.395 1.00 95.00 76 ARG A CA 1
ATOM 596 C C . ARG A 1 76 ? 10.281 -2.467 -15.073 1.00 95.00 76 ARG A C 1
ATOM 598 O O . ARG A 1 76 ? 11.062 -2.250 -15.989 1.00 95.00 76 ARG A O 1
ATOM 605 N N . LEU A 1 77 ? 10.672 -2.701 -13.818 1.00 93.12 77 LEU A N 1
ATOM 606 C CA . LEU A 1 77 ? 12.084 -2.713 -13.422 1.00 93.12 77 LEU A CA 1
ATOM 607 C C . LEU A 1 77 ? 12.873 -3.795 -14.171 1.00 93.12 77 LEU A C 1
ATOM 609 O O . LEU A 1 77 ? 13.956 -3.515 -14.664 1.00 93.12 77 LEU A O 1
ATOM 613 N N . LYS A 1 78 ? 12.308 -5.000 -14.325 1.00 94.19 78 LYS A N 1
ATOM 614 C CA . LYS A 1 78 ? 12.928 -6.093 -15.096 1.00 94.19 78 LYS A CA 1
ATOM 615 C C . LYS A 1 78 ? 13.273 -5.709 -16.533 1.00 94.19 78 LYS A C 1
ATOM 617 O O . LYS A 1 78 ? 14.232 -6.239 -17.061 1.00 94.19 78 LYS A O 1
ATOM 622 N N . LYS A 1 79 ? 12.477 -4.844 -17.169 1.00 94.31 79 LYS A N 1
ATOM 623 C CA . LYS A 1 79 ? 12.691 -4.407 -18.561 1.00 94.31 79 LYS A CA 1
ATOM 624 C C . LYS A 1 79 ? 13.775 -3.334 -18.705 1.00 94.31 79 LYS A C 1
ATOM 626 O O . LYS A 1 79 ? 14.111 -2.984 -19.828 1.00 94.31 79 LYS A O 1
ATOM 631 N N . LEU A 1 80 ? 14.240 -2.769 -17.592 1.00 90.31 80 LEU A N 1
ATOM 632 C CA . LEU A 1 80 ? 15.286 -1.743 -17.551 1.00 90.31 80 LEU A CA 1
ATOM 633 C C . LEU A 1 80 ? 16.664 -2.321 -17.194 1.00 90.31 80 LEU A C 1
ATOM 635 O O . LEU A 1 80 ? 17.634 -1.569 -17.160 1.00 90.31 80 LEU A O 1
ATOM 639 N N . LEU A 1 81 ? 16.721 -3.618 -16.882 1.00 87.00 81 LEU A N 1
ATOM 640 C CA . LEU A 1 81 ? 17.933 -4.386 -16.605 1.00 87.00 81 LEU A CA 1
ATOM 641 C C . LEU A 1 81 ? 18.316 -5.189 -17.848 1.00 87.00 81 LEU A C 1
ATOM 643 O O . LEU A 1 81 ? 19.534 -5.333 -18.073 1.00 87.00 81 LEU A O 1
#